Protein AF-A0A195CZT0-F1 (afdb_monomer_lite)

pLDD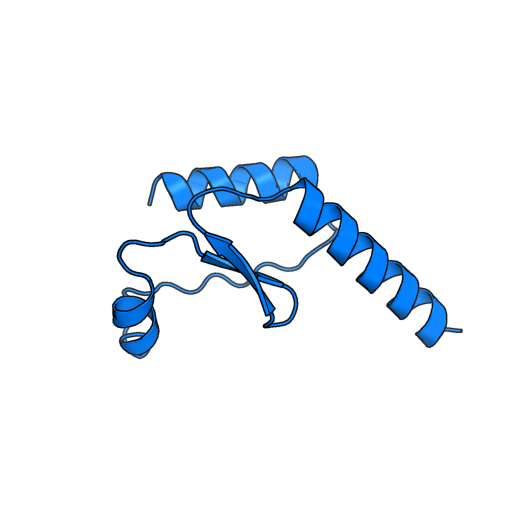T: mean 95.08, std 7.72, range [53.62, 98.5]

Radius of gyration: 14.03 Å; chains: 1; bounding box: 33×28×38 Å

Structure (mmCIF, N/CA/C/O backbone):
data_AF-A0A195CZT0-F1
#
_entry.id   AF-A0A195CZT0-F1
#
loop_
_atom_site.group_PDB
_atom_site.id
_atom_site.type_symbol
_atom_site.label_atom_id
_atom_site.label_alt_id
_atom_site.label_comp_id
_atom_site.label_asym_id
_atom_site.label_entity_id
_atom_site.label_seq_id
_atom_site.pdbx_PDB_ins_code
_atom_site.Cartn_x
_atom_site.Cartn_y
_atom_site.Cartn_z
_atom_site.occupancy
_atom_site.B_iso_or_equiv
_atom_site.auth_seq_id
_atom_site.auth_comp_id
_atom_site.auth_asym_id
_atom_site.auth_atom_id
_atom_site.pdbx_PDB_model_num
ATOM 1 N N . CYS A 1 1 ? 12.771 -2.751 -4.819 1.00 88.69 1 CYS A N 1
ATOM 2 C CA . CYS A 1 1 ? 11.896 -1.796 -5.537 1.00 88.69 1 CYS A CA 1
ATOM 3 C C . CYS A 1 1 ? 11.853 -0.524 -4.696 1.00 88.69 1 CYS A C 1
ATOM 5 O O . CYS A 1 1 ? 11.213 -0.567 -3.653 1.00 88.69 1 CYS A O 1
ATOM 7 N N . PRO A 1 2 ? 12.501 0.588 -5.098 1.00 95.25 2 PRO A N 1
ATOM 8 C CA . PRO A 1 2 ? 12.671 1.746 -4.210 1.00 95.25 2 PRO A CA 1
ATOM 9 C C . PRO A 1 2 ? 11.357 2.365 -3.713 1.00 95.25 2 PRO A C 1
ATOM 11 O O . PRO A 1 2 ? 11.230 2.675 -2.535 1.00 95.25 2 PRO A O 1
ATOM 14 N N . LEU A 1 3 ? 10.347 2.494 -4.584 1.00 97.44 3 LEU A N 1
ATOM 15 C CA . LEU A 1 3 ? 9.032 3.022 -4.190 1.00 97.44 3 LEU A CA 1
ATOM 16 C C . LEU A 1 3 ? 8.303 2.099 -3.204 1.00 97.44 3 LEU A C 1
ATOM 18 O O . LEU A 1 3 ? 7.622 2.577 -2.302 1.00 97.44 3 LEU A O 1
ATOM 22 N N . CYS A 1 4 ? 8.480 0.783 -3.343 1.00 97.38 4 CYS A N 1
ATOM 23 C CA . CYS A 1 4 ? 7.933 -0.196 -2.411 1.00 97.38 4 CYS A CA 1
ATOM 24 C C . CYS A 1 4 ? 8.569 -0.037 -1.021 1.00 97.38 4 CYS A C 1
ATOM 26 O O . CYS A 1 4 ? 7.862 -0.036 -0.018 1.00 97.38 4 CYS A O 1
ATOM 28 N N . ASP A 1 5 ? 9.890 0.160 -0.961 1.00 97.81 5 ASP A N 1
ATOM 29 C CA . ASP A 1 5 ? 10.618 0.371 0.296 1.00 97.81 5 ASP A CA 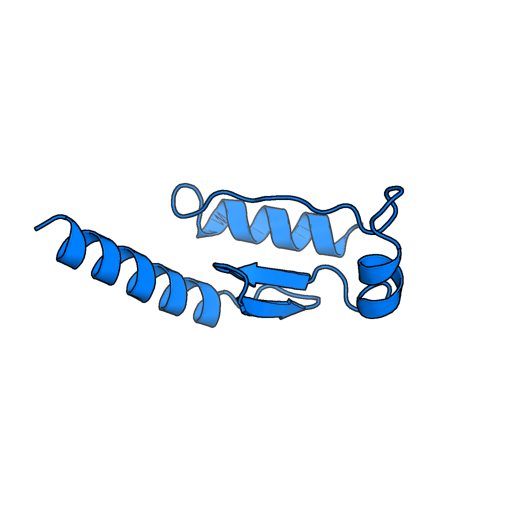1
ATOM 30 C C . ASP A 1 5 ? 10.205 1.688 0.977 1.00 97.81 5 ASP A C 1
ATOM 32 O O . ASP A 1 5 ? 10.016 1.724 2.194 1.00 97.81 5 ASP A O 1
ATOM 36 N N . ILE A 1 6 ? 9.988 2.756 0.199 1.00 98.19 6 ILE A N 1
ATOM 37 C CA . ILE A 1 6 ? 9.455 4.035 0.697 1.00 98.19 6 ILE A CA 1
ATOM 38 C C . ILE A 1 6 ? 8.055 3.842 1.292 1.00 98.19 6 ILE A C 1
ATOM 40 O O . ILE A 1 6 ? 7.839 4.192 2.451 1.00 98.19 6 ILE A O 1
ATOM 44 N N . LEU A 1 7 ? 7.130 3.221 0.551 1.00 98.25 7 LEU A N 1
ATOM 45 C CA . LEU A 1 7 ? 5.762 2.992 1.023 1.00 98.25 7 LEU A CA 1
ATOM 46 C C . LEU A 1 7 ? 5.737 2.143 2.304 1.00 98.25 7 LEU A C 1
ATOM 48 O O . LEU A 1 7 ? 5.035 2.490 3.253 1.00 98.25 7 LEU A O 1
ATOM 52 N N . LYS A 1 8 ? 6.539 1.069 2.378 1.00 98.19 8 LYS A N 1
ATOM 53 C CA . LYS A 1 8 ? 6.647 0.231 3.587 1.00 98.19 8 LYS A CA 1
ATOM 54 C C . LYS A 1 8 ? 7.183 1.010 4.788 1.00 98.19 8 LYS A C 1
ATOM 56 O O . LYS A 1 8 ? 6.703 0.822 5.906 1.00 98.19 8 LYS A O 1
ATOM 61 N N . ASN A 1 9 ? 8.152 1.898 4.571 1.00 98.25 9 ASN A N 1
ATOM 62 C CA . ASN A 1 9 ? 8.674 2.754 5.632 1.00 98.25 9 ASN A CA 1
ATOM 63 C C . ASN A 1 9 ? 7.631 3.758 6.128 1.00 98.25 9 ASN A C 1
ATOM 65 O O . ASN A 1 9 ? 7.482 3.906 7.340 1.00 98.25 9 ASN A O 1
ATOM 69 N N . GLU A 1 10 ? 6.888 4.404 5.230 1.00 98.19 10 GLU A N 1
ATOM 70 C CA . GLU A 1 10 ? 5.819 5.335 5.609 1.00 98.19 10 GLU A CA 1
ATOM 71 C C . GLU A 1 10 ? 4.698 4.637 6.390 1.00 98.19 10 GLU A C 1
ATOM 73 O O . GLU A 1 10 ? 4.282 5.143 7.435 1.00 98.19 10 GLU A O 1
ATOM 78 N N . LEU A 1 11 ? 4.269 3.448 5.943 1.00 98.31 11 LEU A N 1
ATOM 79 C CA . LEU A 1 11 ? 3.305 2.617 6.670 1.00 98.31 11 LEU A CA 1
ATOM 80 C C . LEU A 1 11 ? 3.785 2.325 8.094 1.00 98.31 11 LEU A C 1
ATOM 82 O O . LEU A 1 11 ? 3.056 2.565 9.056 1.00 98.31 11 LEU A O 1
ATOM 86 N N . ARG A 1 12 ? 5.035 1.871 8.243 1.00 98.19 12 ARG A N 1
ATOM 87 C CA . ARG A 1 12 ? 5.610 1.550 9.553 1.00 98.19 12 ARG A CA 1
ATOM 88 C C . ARG A 1 12 ? 5.706 2.779 10.455 1.00 98.19 12 ARG A C 1
ATOM 90 O O . ARG A 1 12 ? 5.372 2.689 11.628 1.00 98.19 12 ARG A O 1
ATOM 97 N N . LEU A 1 13 ? 6.174 3.912 9.937 1.00 98.25 13 LEU A N 1
ATOM 98 C CA . LEU A 1 13 ? 6.387 5.116 10.747 1.00 98.25 13 LEU A CA 1
ATOM 99 C C . LEU A 1 13 ? 5.077 5.734 11.248 1.00 98.25 13 LEU A C 1
ATOM 101 O O . LEU A 1 13 ? 5.061 6.308 12.332 1.00 98.25 13 LEU A O 1
ATOM 105 N N . ARG A 1 14 ? 3.995 5.633 10.468 1.00 97.94 14 ARG A N 1
ATOM 106 C CA . ARG A 1 14 ? 2.733 6.334 10.752 1.00 97.94 14 ARG A CA 1
ATOM 107 C C . ARG A 1 14 ? 1.629 5.438 11.308 1.00 97.94 14 ARG A C 1
ATOM 109 O O . ARG A 1 14 ? 0.777 5.922 12.042 1.00 97.94 14 ARG A O 1
ATOM 116 N N . PHE A 1 15 ? 1.632 4.151 10.963 1.00 97.94 15 PHE A N 1
ATOM 117 C CA . PHE A 1 15 ? 0.499 3.250 11.205 1.00 97.94 15 PHE A CA 1
ATOM 118 C C . PHE A 1 15 ? 0.894 1.929 11.883 1.00 97.94 15 PHE A C 1
ATOM 120 O O . PHE A 1 15 ? 0.089 0.996 11.912 1.00 97.94 15 PHE A O 1
ATOM 127 N N . ALA A 1 16 ? 2.115 1.812 12.422 1.00 96.44 16 ALA A N 1
ATOM 128 C CA . ALA A 1 16 ? 2.550 0.600 13.117 1.00 96.44 16 ALA A CA 1
ATOM 129 C C . ALA A 1 16 ? 1.540 0.153 14.188 1.00 96.44 16 ALA A C 1
ATOM 131 O O . ALA A 1 16 ? 1.020 0.957 14.958 1.00 96.44 16 ALA A O 1
ATOM 132 N N . GLY A 1 17 ? 1.262 -1.151 14.219 1.00 96.19 17 GLY A N 1
ATOM 133 C CA . GLY A 1 17 ? 0.312 -1.757 15.155 1.00 96.19 17 GLY A CA 1
ATOM 134 C C . GLY A 1 17 ? -1.162 -1.648 14.750 1.00 96.19 17 GLY A C 1
ATOM 135 O O . GLY A 1 17 ? -1.998 -2.271 15.394 1.00 96.19 17 GLY A O 1
ATOM 136 N N . ARG A 1 18 ? -1.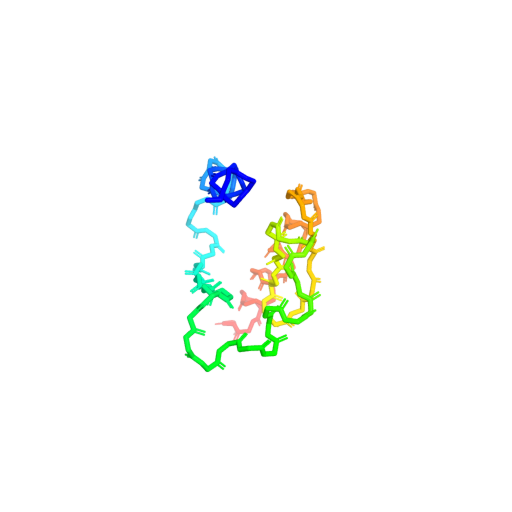497 -0.918 13.675 1.00 96.62 18 ARG A N 1
ATOM 137 C CA . ARG A 1 18 ? -2.886 -0.767 13.191 1.00 96.62 18 ARG A CA 1
ATOM 138 C C . ARG A 1 18 ? -3.241 -1.691 12.025 1.00 96.62 18 ARG A C 1
ATOM 140 O O . ARG A 1 18 ? -4.401 -1.748 11.629 1.00 96.62 18 ARG A O 1
ATOM 147 N N . TYR A 1 19 ? -2.263 -2.408 11.473 1.00 96.00 19 TYR A N 1
ATOM 148 C CA . TYR A 1 19 ? -2.432 -3.285 10.315 1.00 96.00 19 TYR A CA 1
ATOM 149 C C . TYR A 1 19 ? -1.559 -4.543 10.418 1.00 96.00 19 TYR A C 1
ATOM 151 O O . TYR A 1 19 ? -0.566 -4.579 11.145 1.00 96.00 19 TYR A O 1
ATOM 159 N N . GLN A 1 20 ? -1.911 -5.553 9.625 1.00 96.38 20 GLN A N 1
ATOM 160 C CA . GLN A 1 20 ? -1.019 -6.641 9.224 1.00 96.38 20 GLN A CA 1
ATOM 161 C C . GLN A 1 20 ? -0.744 -6.479 7.729 1.00 96.38 20 GLN A C 1
ATOM 163 O O . GLN A 1 20 ? -1.670 -6.211 6.965 1.00 96.38 20 GLN A O 1
ATOM 168 N N . LEU A 1 21 ? 0.523 -6.560 7.322 1.00 97.25 21 LEU A N 1
ATOM 169 C CA . LEU A 1 21 ? 0.919 -6.366 5.929 1.00 97.25 21 LEU A CA 1
ATOM 170 C C . LEU A 1 21 ? 1.214 -7.714 5.286 1.00 97.25 21 LEU A C 1
ATOM 172 O O . LEU A 1 21 ? 2.091 -8.441 5.748 1.00 97.25 21 LEU A O 1
ATOM 176 N N . GLU A 1 22 ? 0.507 -8.003 4.202 1.00 97.50 22 GLU A N 1
ATOM 177 C CA . GLU A 1 22 ? 0.821 -9.094 3.289 1.00 97.50 22 GLU A CA 1
ATOM 178 C C . GLU A 1 22 ? 1.590 -8.524 2.093 1.00 97.50 22 GLU A C 1
ATOM 180 O O . GLU A 1 22 ? 1.113 -7.615 1.409 1.00 97.50 22 GLU A O 1
ATOM 185 N N . GLU A 1 23 ? 2.799 -9.028 1.852 1.00 97.12 23 GLU A N 1
ATOM 186 C CA . GLU A 1 23 ? 3.601 -8.633 0.695 1.00 97.12 23 GLU A CA 1
ATOM 187 C C . GLU A 1 23 ? 3.394 -9.626 -0.454 1.00 97.12 23 GLU A C 1
ATOM 189 O O . GLU A 1 23 ? 3.650 -10.820 -0.312 1.00 97.12 23 GLU A O 1
ATOM 194 N N . VAL A 1 24 ? 2.976 -9.116 -1.615 1.00 96.88 24 VAL A N 1
ATOM 195 C CA . VAL A 1 24 ? 2.851 -9.899 -2.850 1.00 96.88 24 VAL A CA 1
ATOM 196 C C . VAL A 1 24 ? 3.980 -9.514 -3.798 1.00 96.88 24 VAL A C 1
ATOM 198 O O . VAL A 1 24 ? 4.002 -8.406 -4.338 1.00 96.88 24 VAL A O 1
ATOM 201 N N . ASP A 1 25 ? 4.911 -10.440 -4.032 1.00 97.56 25 ASP A N 1
ATOM 202 C CA . ASP A 1 25 ? 5.917 -10.281 -5.080 1.00 97.56 25 ASP A CA 1
ATOM 203 C C . ASP A 1 25 ? 5.298 -10.586 -6.447 1.00 97.56 25 ASP A C 1
ATOM 205 O O . ASP A 1 25 ? 5.011 -11.737 -6.785 1.00 97.56 25 ASP A O 1
ATOM 209 N N . ILE A 1 26 ? 5.098 -9.545 -7.253 1.00 97.56 26 ILE A N 1
ATOM 210 C CA . ILE A 1 26 ? 4.514 -9.682 -8.590 1.00 97.56 26 ILE A CA 1
ATOM 211 C C . ILE A 1 26 ? 5.422 -10.444 -9.567 1.00 97.56 26 ILE A C 1
ATOM 213 O O . ILE A 1 26 ? 4.939 -10.869 -10.610 1.00 97.56 26 ILE A O 1
ATOM 217 N N . LEU A 1 27 ? 6.716 -10.606 -9.266 1.00 97.38 27 LEU A N 1
ATOM 218 C CA . LEU A 1 27 ? 7.659 -11.372 -10.088 1.00 97.38 27 LEU A CA 1
ATOM 219 C C . LEU A 1 27 ? 7.678 -12.863 -9.730 1.00 97.38 27 LEU A C 1
ATOM 221 O O . LEU A 1 27 ? 8.270 -13.658 -10.463 1.00 97.38 27 LEU A O 1
ATOM 225 N N . ALA A 1 28 ? 7.045 -13.255 -8.622 1.00 98.19 28 ALA A N 1
ATOM 226 C CA . ALA A 1 28 ? 6.987 -14.646 -8.208 1.00 98.19 28 ALA A CA 1
ATOM 227 C C . ALA A 1 28 ? 6.128 -15.487 -9.168 1.00 98.19 28 ALA A C 1
ATOM 229 O O . ALA A 1 28 ? 5.117 -15.036 -9.713 1.00 98.19 28 ALA A O 1
ATOM 230 N N . ARG A 1 29 ? 6.515 -16.753 -9.345 1.00 97.81 29 ARG A N 1
ATOM 231 C CA . ARG A 1 29 ? 5.748 -17.729 -10.131 1.00 97.81 29 ARG A CA 1
ATOM 232 C C . ARG A 1 29 ? 4.331 -17.868 -9.564 1.00 97.81 29 ARG A C 1
ATOM 234 O O . ARG A 1 29 ? 4.177 -18.053 -8.360 1.00 97.81 29 ARG A O 1
ATOM 241 N N . GLY A 1 30 ? 3.318 -17.832 -10.429 1.00 97.69 30 GLY A N 1
ATOM 242 C CA . GLY A 1 30 ? 1.901 -17.854 -10.040 1.00 97.69 30 GLY A CA 1
ATOM 243 C C . GLY A 1 30 ? 1.268 -16.465 -9.885 1.00 97.69 30 GLY A C 1
ATOM 244 O O . GLY A 1 30 ? 0.045 -16.364 -9.792 1.00 97.69 30 GLY A O 1
ATOM 245 N N . ASN A 1 31 ? 2.072 -15.395 -9.910 1.00 97.94 31 ASN A N 1
ATOM 246 C CA . ASN A 1 31 ? 1.610 -14.008 -9.832 1.00 97.94 31 ASN A CA 1
ATOM 247 C C . ASN A 1 31 ? 1.640 -13.286 -11.189 1.00 97.94 31 ASN A C 1
ATOM 249 O O . ASN A 1 31 ? 1.575 -12.056 -11.243 1.00 97.94 31 ASN A O 1
ATOM 253 N N . GLU A 1 32 ? 1.673 -14.016 -12.307 1.00 98.25 32 GLU A N 1
ATOM 254 C CA . GLU A 1 32 ? 1.769 -13.450 -13.659 1.00 98.25 32 GLU A CA 1
ATOM 255 C C . GLU A 1 32 ? 0.632 -12.456 -13.945 1.00 98.25 32 GLU A C 1
ATOM 257 O O . GLU A 1 32 ? 0.840 -11.427 -14.593 1.00 98.25 32 GLU A O 1
ATOM 262 N N . ARG A 1 33 ? -0.563 -12.712 -13.394 1.00 97.88 33 ARG A N 1
ATOM 263 C CA . ARG A 1 33 ? -1.698 -11.780 -13.459 1.00 97.88 33 ARG A CA 1
ATOM 264 C C . ARG A 1 33 ? -1.379 -10.441 -12.786 1.00 97.88 33 ARG A C 1
ATOM 266 O O . ARG A 1 33 ? -1.699 -9.394 -13.344 1.00 97.88 33 ARG A O 1
ATOM 273 N N . TYR A 1 34 ? -0.758 -10.451 -11.606 1.00 97.69 34 TYR A N 1
ATOM 274 C CA . TYR A 1 34 ? -0.375 -9.221 -10.9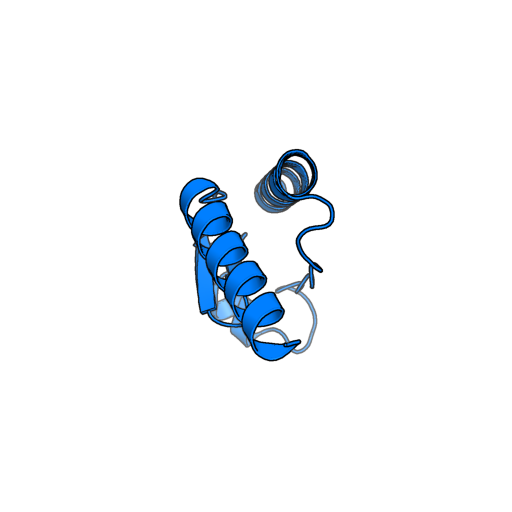08 1.00 97.69 34 TYR A CA 1
ATOM 275 C C . TYR A 1 34 ? 0.730 -8.477 -11.649 1.00 97.69 34 TYR A C 1
ATOM 277 O O . TYR A 1 34 ? 0.665 -7.253 -11.757 1.00 97.69 34 TYR A O 1
ATOM 285 N N . PHE A 1 35 ? 1.695 -9.196 -12.229 1.00 98.12 35 PHE A N 1
ATOM 286 C CA . PHE A 1 35 ? 2.709 -8.578 -13.078 1.00 98.12 35 PHE A CA 1
ATOM 287 C C . PHE A 1 35 ? 2.084 -7.839 -14.264 1.00 98.12 35 PHE A C 1
ATOM 289 O O . PHE A 1 35 ? 2.407 -6.678 -14.514 1.00 98.12 35 PHE A O 1
ATOM 296 N N . GLN A 1 36 ? 1.155 -8.486 -14.974 1.00 98.06 36 GLN A N 1
ATOM 297 C CA . GLN A 1 36 ? 0.468 -7.882 -16.117 1.00 98.06 36 GLN A CA 1
ATOM 298 C C . GLN A 1 36 ? -0.303 -6.617 -15.733 1.00 98.06 36 GLN A C 1
ATOM 300 O O . GLN A 1 36 ? -0.238 -5.632 -16.466 1.00 98.06 36 GLN A O 1
ATOM 305 N N . LEU A 1 37 ? -0.995 -6.638 -14.591 1.00 97.69 37 LEU A N 1
ATOM 306 C CA . LEU A 1 37 ? -1.803 -5.513 -14.127 1.00 97.69 37 LEU A CA 1
ATOM 307 C C . LEU A 1 37 ? -0.961 -4.353 -13.582 1.00 97.69 37 LEU A C 1
ATOM 309 O O . LEU A 1 37 ? -1.300 -3.201 -13.830 1.00 97.69 37 LEU A O 1
ATOM 313 N N . TYR A 1 38 ? 0.115 -4.637 -12.840 1.00 97.75 38 TYR A N 1
ATOM 314 C CA . TYR A 1 38 ? 0.717 -3.641 -11.946 1.00 97.75 38 TYR A CA 1
ATOM 315 C C . TYR A 1 38 ? 2.196 -3.336 -12.184 1.00 97.75 38 TYR A C 1
ATOM 317 O O . TYR A 1 38 ? 2.721 -2.449 -11.517 1.00 97.75 38 TYR A O 1
ATOM 325 N N . LYS A 1 39 ? 2.894 -3.982 -13.129 1.00 96.62 39 LYS A N 1
ATOM 326 C CA . LYS A 1 39 ? 4.345 -3.770 -13.354 1.00 96.62 39 LYS A CA 1
ATOM 327 C C . LYS A 1 39 ? 4.795 -2.306 -13.507 1.00 96.62 39 LYS A C 1
ATOM 329 O O . LYS A 1 39 ? 5.942 -2.002 -13.195 1.00 96.62 39 LYS A O 1
ATOM 334 N N . TYR A 1 40 ? 3.920 -1.407 -13.964 1.00 97.19 40 TYR A N 1
ATOM 335 C CA . TYR A 1 40 ? 4.200 0.034 -14.101 1.00 97.19 40 TYR A CA 1
ATOM 336 C C . TYR A 1 40 ? 3.562 0.897 -12.999 1.00 97.19 40 TYR A C 1
ATOM 338 O O . TYR A 1 40 ? 3.787 2.104 -12.933 1.00 97.19 40 TYR A O 1
ATOM 346 N N . ASP A 1 41 ? 2.775 0.271 -12.128 1.00 97.06 41 ASP A N 1
ATOM 347 C CA . ASP A 1 41 ? 1.965 0.916 -11.102 1.00 97.06 41 ASP A CA 1
ATOM 348 C C . ASP A 1 41 ? 2.439 0.622 -9.668 1.00 97.06 41 ASP A C 1
ATOM 350 O O . ASP A 1 41 ? 1.956 1.247 -8.727 1.00 97.06 41 ASP A O 1
ATOM 354 N N . ILE A 1 42 ? 3.402 -0.287 -9.469 1.00 97.12 42 ILE A N 1
ATOM 355 C CA . ILE A 1 42 ? 3.879 -0.635 -8.124 1.00 97.12 42 ILE A CA 1
ATOM 356 C C . ILE A 1 42 ? 4.562 0.538 -7.384 1.00 97.12 42 ILE A C 1
ATOM 358 O O . ILE A 1 42 ? 5.250 1.354 -8.005 1.00 97.12 42 ILE A O 1
ATOM 362 N N . PRO A 1 43 ? 4.452 0.588 -6.042 1.00 98.12 43 PRO A N 1
ATOM 363 C CA . PRO A 1 43 ? 3.628 -0.284 -5.198 1.00 98.12 43 PRO A CA 1
ATOM 364 C C . PRO A 1 43 ? 2.133 0.017 -5.360 1.00 98.12 43 PRO A C 1
ATOM 366 O O . PRO A 1 43 ? 1.753 1.173 -5.505 1.00 98.12 43 PRO A O 1
ATOM 369 N N . VAL A 1 44 ? 1.299 -1.024 -5.299 1.00 98.44 44 VAL A N 1
ATOM 370 C CA . VAL A 1 44 ? -0.165 -0.906 -5.247 1.00 98.44 44 VAL A CA 1
ATOM 371 C C . VAL A 1 44 ? -0.626 -1.446 -3.902 1.00 98.44 44 VAL A C 1
ATOM 373 O O . VAL A 1 44 ? -0.283 -2.572 -3.547 1.00 98.44 44 VAL A O 1
ATOM 376 N N . LEU A 1 45 ? -1.372 -0.643 -3.149 1.00 98.31 45 LEU A N 1
ATOM 377 C CA . LEU A 1 45 ? -1.832 -0.987 -1.810 1.00 98.31 45 LEU A CA 1
ATOM 378 C C . LEU A 1 45 ? -3.335 -1.263 -1.826 1.00 98.31 45 LEU A C 1
ATOM 380 O O . LEU A 1 45 ? -4.124 -0.495 -2.383 1.00 98.31 45 LEU A O 1
ATOM 384 N N . PHE A 1 46 ? -3.716 -2.359 -1.180 1.00 98.38 46 PHE A N 1
ATOM 385 C CA . PHE A 1 46 ? -5.096 -2.737 -0.914 1.00 98.38 46 PHE A CA 1
ATOM 386 C C . PHE A 1 46 ? -5.309 -2.778 0.600 1.00 98.38 46 PHE A C 1
ATOM 388 O O . PHE A 1 46 ? -4.408 -3.163 1.341 1.00 98.38 46 PHE A O 1
ATOM 395 N N . LEU A 1 47 ? -6.503 -2.403 1.053 1.00 98.12 47 LEU A N 1
ATOM 396 C CA . LEU A 1 47 ? -6.943 -2.550 2.439 1.00 98.12 47 LEU A CA 1
ATOM 397 C C . LEU A 1 47 ? -8.219 -3.390 2.438 1.00 98.12 47 LEU A C 1
ATOM 399 O O . LEU A 1 47 ? -9.183 -3.017 1.772 1.00 98.12 47 LEU A O 1
ATOM 403 N N . GLU A 1 48 ? -8.212 -4.530 3.136 1.00 95.69 48 GLU A N 1
ATOM 404 C CA . GLU A 1 48 ? -9.337 -5.486 3.154 1.00 95.69 48 GLU A CA 1
ATOM 405 C C . GLU A 1 48 ? -9.794 -5.887 1.732 1.00 95.69 48 GLU A C 1
ATOM 407 O O . GLU A 1 48 ? -10.980 -5.921 1.407 1.00 95.69 48 GLU A O 1
ATOM 412 N N . GLY A 1 49 ? -8.830 -6.116 0.830 1.00 95.69 49 GLY A N 1
ATOM 413 C CA . GLY A 1 49 ? -9.084 -6.468 -0.573 1.00 95.69 49 GLY A CA 1
ATOM 414 C C . GLY A 1 49 ? -9.582 -5.317 -1.459 1.00 95.69 49 GLY A C 1
ATOM 415 O O . GLY A 1 49 ? -9.747 -5.503 -2.664 1.00 95.69 49 GLY A O 1
ATOM 416 N N . GLN A 1 50 ? -9.790 -4.117 -0.911 1.00 97.50 50 GLN A N 1
ATOM 417 C CA . GLN A 1 50 ? -10.207 -2.938 -1.669 1.00 97.50 50 GLN A CA 1
ATOM 418 C C . GLN A 1 50 ? -9.004 -2.080 -2.055 1.00 97.50 50 GLN A C 1
ATOM 420 O O . GLN A 1 50 ? -8.149 -1.792 -1.219 1.00 97.50 50 GLN A O 1
ATOM 425 N N . TYR A 1 51 ? -8.953 -1.633 -3.313 1.00 98.00 51 TYR A N 1
ATOM 426 C CA . TYR A 1 51 ? -7.904 -0.724 -3.780 1.00 98.00 51 TYR A CA 1
ATOM 427 C C . TYR A 1 51 ? -7.849 0.537 -2.904 1.00 98.00 51 TYR A C 1
ATOM 429 O O . TYR A 1 51 ? -8.889 1.119 -2.560 1.00 98.00 51 TYR A O 1
ATOM 437 N N . LEU A 1 52 ? -6.629 0.940 -2.549 1.00 98.44 52 LEU A N 1
ATOM 438 C CA . LEU A 1 52 ? -6.349 2.137 -1.767 1.00 98.44 52 LEU A CA 1
ATOM 439 C C . LEU A 1 52 ? -5.573 3.158 -2.603 1.00 98.44 52 LEU A C 1
ATOM 441 O O . LEU A 1 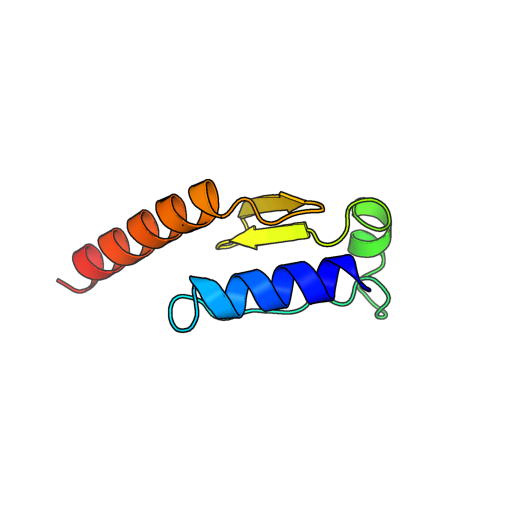52 ? -6.083 4.243 -2.866 1.00 98.44 52 LEU A O 1
ATOM 445 N N . CYS A 1 53 ? -4.359 2.817 -3.035 1.00 98.25 53 CYS A N 1
ATOM 446 C CA . CYS A 1 53 ? -3.501 3.724 -3.793 1.00 98.25 53 CYS A CA 1
ATOM 447 C C . CYS A 1 53 ? -2.442 2.975 -4.615 1.00 98.25 53 CYS A C 1
ATOM 449 O O . CYS A 1 53 ? -2.228 1.772 -4.441 1.00 98.25 53 CYS A O 1
ATOM 451 N N . LYS A 1 54 ? -1.761 3.709 -5.501 1.00 98.12 54 LYS A N 1
ATOM 452 C CA . LYS A 1 54 ? -0.590 3.247 -6.251 1.00 98.12 54 LYS A CA 1
ATOM 453 C C . LYS A 1 54 ? 0.521 4.296 -6.254 1.00 98.12 54 LYS A C 1
ATOM 455 O O . LYS A 1 54 ? 0.236 5.474 -6.049 1.00 98.12 54 LYS A O 1
ATOM 460 N N . HIS A 1 55 ? 1.765 3.882 -6.504 1.00 97.44 55 HIS A N 1
ATOM 461 C CA . HIS A 1 55 ? 3.001 4.691 -6.519 1.00 97.44 55 HIS A CA 1
ATOM 462 C C . HIS A 1 55 ? 3.401 5.350 -5.187 1.00 97.44 55 HIS A C 1
ATOM 464 O O . HIS A 1 55 ? 4.571 5.277 -4.811 1.00 97.44 55 HIS A O 1
ATOM 470 N N . ARG A 1 56 ? 2.470 6.009 -4.486 1.00 97.69 56 ARG A N 1
ATOM 471 C CA . ARG A 1 56 ? 2.676 6.711 -3.208 1.00 97.69 56 ARG A CA 1
ATOM 472 C C . ARG A 1 56 ? 1.554 6.383 -2.228 1.00 97.69 56 ARG A C 1
ATOM 474 O O . ARG A 1 56 ? 0.430 6.102 -2.641 1.00 97.69 56 ARG A O 1
ATOM 481 N N . LEU A 1 57 ? 1.860 6.424 -0.933 1.00 98.50 57 LEU A N 1
ATOM 482 C CA . LEU A 1 57 ? 0.870 6.202 0.113 1.00 98.50 57 LEU A CA 1
ATOM 483 C C . LEU A 1 57 ? -0.115 7.377 0.166 1.00 98.50 57 LEU A C 1
ATOM 485 O O . LEU A 1 57 ? 0.289 8.520 0.371 1.00 98.50 57 LEU A O 1
ATOM 489 N N . ASP A 1 58 ? -1.408 7.085 0.036 1.00 98.44 58 ASP A N 1
ATOM 490 C CA . ASP A 1 58 ? -2.462 8.026 0.414 1.00 98.44 58 ASP A CA 1
ATOM 491 C C . ASP A 1 58 ? -2.766 7.835 1.901 1.00 98.44 58 ASP A C 1
ATOM 493 O O . ASP A 1 58 ? -3.599 7.020 2.307 1.00 98.44 58 ASP A O 1
ATOM 497 N N . ALA A 1 59 ? -1.990 8.527 2.729 1.00 98.31 59 ALA A N 1
ATOM 498 C CA . ALA A 1 59 ? -2.045 8.325 4.165 1.00 98.31 59 ALA A CA 1
ATOM 499 C C . ALA A 1 59 ? -3.318 8.895 4.799 1.00 98.31 59 ALA A C 1
ATOM 501 O O . ALA A 1 59 ? -3.792 8.340 5.786 1.00 98.31 59 ALA A O 1
ATOM 502 N N . ASP A 1 60 ? -3.886 9.957 4.228 1.00 98.31 60 ASP A N 1
ATOM 503 C CA . ASP A 1 60 ? -5.130 10.542 4.728 1.00 98.31 60 ASP A CA 1
ATOM 504 C C . ASP A 1 60 ? -6.308 9.602 4.453 1.00 98.31 60 ASP A C 1
ATOM 506 O O . ASP A 1 60 ? -7.168 9.407 5.314 1.00 98.31 60 ASP A O 1
ATOM 510 N N . LEU A 1 61 ? -6.335 8.969 3.274 1.00 98.44 61 LEU A N 1
ATOM 511 C CA . LEU A 1 61 ? -7.320 7.937 2.967 1.00 98.44 61 LEU A CA 1
ATOM 512 C C . LEU A 1 61 ? -7.130 6.690 3.838 1.00 98.44 61 LEU A C 1
ATOM 514 O O . LEU A 1 61 ? -8.121 6.122 4.305 1.00 98.44 61 LEU A O 1
ATOM 518 N N . LEU A 1 62 ? -5.881 6.262 4.060 1.00 98.44 62 LEU A N 1
ATOM 519 C CA . LEU A 1 62 ? -5.587 5.109 4.911 1.00 98.44 62 LEU A CA 1
ATOM 520 C C . LEU A 1 62 ? -6.062 5.334 6.349 1.00 98.44 62 LEU A C 1
ATOM 522 O O . LEU A 1 62 ? -6.751 4.474 6.891 1.00 98.44 62 LEU A O 1
ATOM 526 N N . GLU A 1 63 ? -5.728 6.485 6.939 1.00 98.50 63 GLU A N 1
ATOM 527 C CA . GLU A 1 63 ? -6.135 6.874 8.294 1.00 98.50 63 GLU A CA 1
ATOM 528 C C . GLU A 1 63 ? -7.653 6.763 8.456 1.00 98.50 63 GLU A C 1
ATOM 530 O O . GLU A 1 63 ? -8.137 5.997 9.289 1.00 98.50 63 GLU A O 1
ATOM 535 N N . ARG A 1 64 ? -8.409 7.422 7.566 1.00 98.12 64 ARG A N 1
ATOM 536 C CA . ARG A 1 64 ? -9.879 7.405 7.597 1.00 98.12 64 ARG A CA 1
ATOM 537 C C . ARG A 1 64 ? -10.443 5.988 7.512 1.00 98.12 64 ARG A C 1
ATOM 539 O O . ARG A 1 64 ? -11.343 5.636 8.270 1.00 98.12 64 ARG A O 1
ATOM 546 N N . ARG A 1 65 ? -9.920 5.153 6.607 1.00 97.69 65 ARG A N 1
ATOM 547 C CA . ARG A 1 65 ? -10.418 3.777 6.445 1.00 97.69 65 ARG A CA 1
ATOM 548 C C . ARG A 1 65 ? -10.052 2.871 7.620 1.00 97.69 65 ARG A C 1
ATOM 550 O O . ARG A 1 65 ? -10.854 2.009 7.974 1.00 97.69 65 ARG A O 1
ATOM 557 N N . LEU A 1 66 ? -8.881 3.051 8.231 1.00 97.44 66 LEU A N 1
ATOM 558 C CA . LEU A 1 66 ? -8.506 2.318 9.442 1.00 97.44 66 LEU A CA 1
ATOM 559 C C . LEU A 1 66 ? -9.411 2.698 10.616 1.00 97.44 66 LEU A C 1
ATOM 561 O O . LEU A 1 66 ? -9.906 1.802 11.298 1.00 97.44 66 LEU A O 1
ATOM 565 N N . ASP A 1 67 ? -9.688 3.988 10.809 1.00 96.56 67 ASP A N 1
ATOM 566 C CA . ASP A 1 67 ? -10.601 4.467 11.855 1.00 96.56 67 ASP A CA 1
ATOM 567 C C . ASP A 1 67 ? -12.009 3.889 11.696 1.00 96.56 67 ASP A C 1
ATOM 569 O O . ASP A 1 67 ? -12.606 3.397 12.659 1.00 96.56 67 ASP A O 1
ATOM 573 N N . GLU A 1 68 ? -12.527 3.867 10.466 1.00 95.94 68 GLU A N 1
ATOM 574 C CA . GLU A 1 68 ? -13.812 3.237 10.169 1.00 95.94 68 GLU A CA 1
ATOM 575 C C . GLU A 1 68 ? -13.821 1.737 10.499 1.00 95.94 68 GLU A C 1
ATOM 577 O O . GLU A 1 68 ? -14.804 1.234 11.049 1.00 95.94 68 GLU A O 1
ATOM 582 N N . LEU A 1 69 ? -12.754 1.005 10.165 1.00 94.69 69 LEU A N 1
ATOM 583 C CA . LEU A 1 69 ? -12.659 -0.434 10.422 1.00 94.69 69 LEU A CA 1
ATOM 584 C C . LEU A 1 69 ? -12.543 -0.747 11.916 1.00 94.69 69 LEU A C 1
ATOM 586 O O . LEU A 1 69 ? -13.218 -1.661 12.392 1.00 94.69 69 LEU A O 1
ATOM 590 N N . ILE A 1 70 ? -11.726 0.008 12.650 1.00 91.38 70 ILE A N 1
ATOM 591 C CA . ILE A 1 70 ? -11.540 -0.162 14.097 1.00 91.38 70 ILE A CA 1
ATOM 592 C C . ILE A 1 70 ? -12.856 0.145 14.821 1.00 91.38 70 ILE A C 1
ATOM 594 O O . ILE A 1 70 ? -13.369 -0.714 15.534 1.00 91.38 70 ILE A O 1
ATOM 598 N N . SER A 1 71 ? -13.497 1.280 14.516 1.00 90.88 71 SER A N 1
ATOM 599 C CA . SER A 1 71 ? -14.793 1.641 15.108 1.00 90.88 71 SER A CA 1
ATOM 600 C C . SER A 1 71 ? -15.884 0.593 14.842 1.00 90.88 71 SER A C 1
ATOM 602 O O . SER A 1 71 ? -16.716 0.305 15.706 1.00 90.88 71 SER A O 1
ATOM 604 N N . ARG A 1 72 ? -15.904 -0.009 13.644 1.00 86.25 72 ARG A N 1
ATOM 605 C CA . ARG A 1 72 ? -16.843 -1.096 13.314 1.00 86.25 72 ARG A CA 1
ATOM 606 C C . ARG A 1 72 ? -16.537 -2.384 14.078 1.00 86.25 72 ARG A C 1
ATOM 608 O O . ARG A 1 72 ? -17.483 -3.088 14.427 1.00 86.25 72 ARG A O 1
ATOM 615 N N . LYS A 1 73 ? -15.260 -2.7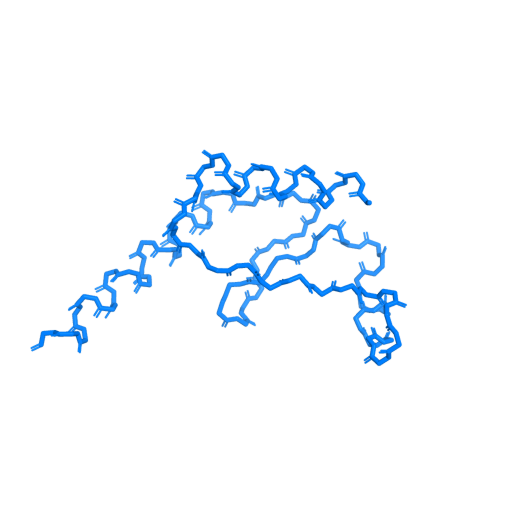16 14.301 1.00 77.12 73 LYS A N 1
ATOM 616 C CA . LYS A 1 73 ? -14.861 -3.893 15.090 1.00 77.12 73 LYS A CA 1
ATOM 617 C C . LYS A 1 73 ? -15.293 -3.742 16.545 1.00 77.12 73 LYS A C 1
ATOM 619 O O . LYS A 1 73 ? -15.908 -4.669 17.063 1.00 77.12 73 LYS A O 1
ATOM 624 N N . ASP A 1 74 ? -15.098 -2.569 17.138 1.00 78.25 74 ASP A N 1
ATOM 625 C CA . ASP A 1 74 ? -15.515 -2.293 18.518 1.00 78.25 74 ASP A CA 1
ATOM 626 C C . ASP A 1 74 ? -17.030 -2.466 18.695 1.00 78.25 74 ASP A C 1
ATOM 628 O O . ASP A 1 74 ? -17.486 -3.106 19.637 1.00 78.25 74 ASP A O 1
ATOM 632 N N . LYS A 1 75 ? -17.824 -1.991 17.725 1.00 73.44 75 LYS A N 1
ATOM 633 C CA . LYS A 1 75 ? -19.290 -2.157 17.726 1.00 73.44 75 LYS A CA 1
ATOM 634 C C . LYS A 1 75 ? -19.771 -3.595 17.523 1.00 73.44 75 LYS A C 1
ATOM 636 O O . LYS A 1 75 ? -20.923 -3.874 17.818 1.00 73.44 75 LYS A O 1
ATOM 641 N N . ARG A 1 76 ? -18.948 -4.473 16.944 1.00 74.81 76 ARG A N 1
ATOM 642 C CA . ARG A 1 76 ? -19.279 -5.896 16.731 1.00 74.81 76 ARG A CA 1
ATOM 643 C C . ARG A 1 76 ? -18.819 -6.790 17.880 1.00 74.81 76 ARG A C 1
ATOM 645 O O . ARG A 1 76 ? -19.255 -7.932 17.948 1.00 74.81 76 ARG A O 1
ATOM 652 N N . ALA A 1 77 ? -17.900 -6.301 18.709 1.00 66.44 77 ALA A N 1
ATOM 653 C CA . ALA A 1 77 ? -17.405 -6.999 19.890 1.00 66.44 77 ALA A CA 1
ATOM 654 C C . ALA A 1 77 ? -18.252 -6.724 21.149 1.00 66.44 77 ALA A C 1
ATOM 656 O O . ALA A 1 77 ? -18.021 -7.363 22.175 1.00 66.44 77 ALA A O 1
ATOM 657 N N . LEU A 1 78 ? -19.200 -5.783 21.059 1.00 53.62 78 LEU A N 1
ATOM 658 C CA . LEU A 1 78 ? -20.212 -5.457 22.065 1.00 53.62 78 LEU A CA 1
ATOM 659 C C . LEU A 1 78 ? -21.530 -6.181 21.755 1.00 53.62 78 LEU A C 1
ATOM 661 O O . LEU A 1 78 ? -22.202 -6.598 22.722 1.00 53.62 78 LEU A O 1
#

Foldseek 3Di:
DVLQVVQVVVCCVPPNPLDDDDDDDCPDPPNVVVCVVDVPFPPWDDDPNHTDGTSHDPVVSVVVVSVVVVVVVVVVVD

Sequence (78 aa):
CPLCDILKNELRLRFAGRYQLEEVDILARGNERYFQLYKYDIPVLFLEGQYLCKHRLDADLLERRLDELISRKDKRAL

Secondary structure (DSSP, 8-state):
-HHHHHHHHHHHHHHTTS--PPP--TTSTT-HHHHHHHTTT-SEEEETTEEEEESS--HHHHHHHHHHHHHHHHHHH-

Organism: NCBI:txid456900

InterPro domains:
  IPR008554 Glutaredoxin-like [PF05768] (1-66)
  IPR036249 Thioredoxin-like superfamily [SSF52833] (1-69)
  IPR052565 Glutaredoxin-like YDR286C [PTHR33558] (1-70)